Protein AF-A0A4C1SFI3-F1 (afdb_monomer)

pLDDT: mean 78.61, std 18.65, range [35.09, 97.75]

Nearest PDB structures (foldseek):
  6fiv-assembly1_A-2  TM=6.173E-01  e=9.034E-03  Feline i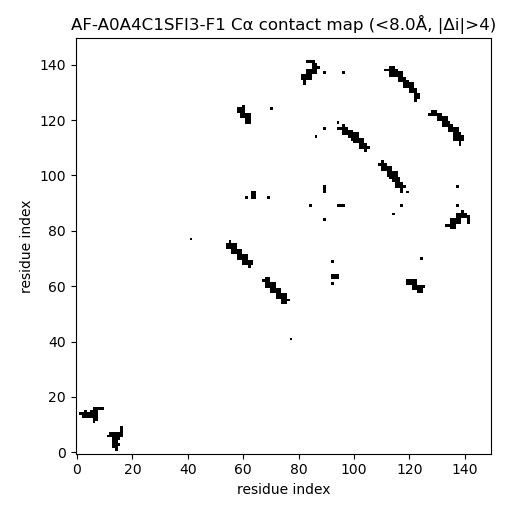mmunodeficiency virus (isolate Petaluma)
  2hah-assembly1_A-2  TM=6.351E-01  e=2.437E-02  Feline immunodeficiency virus (isolate Petaluma)
  2fiv-assembly1_A  TM=6.173E-01  e=3.210E-02  Feline immunodeficiency virus
  8dy7-assembly1_G  TM=2.496E-01  e=6.383E+00  Streptomyces venezuelae

Sequence (150 aa):
MYRSKSKCQHCSRSHHSFLRFDDAITQKNDQNAIPENKTASLSNTSTLLSGVTLLPIAIVDIETPHRNKCTCRAVVDSGSDASFVTDEFVNRVALTPVRHATAVTGIGHLTSTTKGTARFVLLPRNRTSPKLIIDSYVLSKIIRNIPETK

Secondary structure (DSSP, 8-state):
----SSPPTTT-SSS-GGG--------------------PPP-----S-TT--PPPEEEEEEE-TTS-EEEEEEE--TT-SSEEEEHHHHHHTT---B----EEE-TTS-EEE--EEEEEEEEETT---S-EEEEEEEES-SS-------

Organism: Eumeta variegata (NCBI:txid151549)

InterPro domains:
  IPR001995 Peptidase A2A, retrovirus, catalytic [PS50175] (72-146)

Foldseek 3Di:
DDFAPDAQPPPRGRDDVVPDPDPPPDDDDDPDDDDDPPDDDDDDCPPDDPPDDDFDKAWKWWQAPVRDTDTDIDTDDPPDPAAADEPVVCVVRVWDFDADWDWDADPPRDIFIFRGKTWTWIGHPPDPDDTDIGIYTYGNDDDDDDDDDD

Structure (mmCIF, N/CA/C/O backbone):
data_AF-A0A4C1SFI3-F1
#
_entry.id   AF-A0A4C1SFI3-F1
#
loop_
_atom_site.group_PDB
_atom_site.id
_atom_site.type_symbol
_atom_site.label_atom_id
_atom_site.label_alt_id
_atom_site.label_comp_id
_atom_site.label_asym_id
_atom_site.label_entity_id
_atom_site.label_seq_id
_atom_site.pdbx_PDB_ins_code
_atom_site.Cartn_x
_atom_site.Cartn_y
_atom_site.Cartn_z
_atom_site.occupancy
_atom_site.B_iso_or_equiv
_atom_site.auth_seq_id
_atom_site.auth_comp_id
_atom_site.auth_asym_id
_atom_site.auth_atom_id
_atom_site.pdbx_PDB_model_num
ATOM 1 N N . MET A 1 1 ? -32.299 -12.649 -22.372 1.00 49.28 1 MET A N 1
ATOM 2 C CA . MET A 1 1 ? -31.859 -11.588 -23.310 1.00 49.28 1 MET A CA 1
ATOM 3 C C . MET A 1 1 ? -32.850 -10.436 -23.247 1.00 49.28 1 MET A C 1
ATOM 5 O O . MET A 1 1 ? -33.979 -10.603 -23.689 1.00 49.28 1 MET A O 1
ATOM 9 N N . TYR A 1 2 ? -32.463 -9.304 -22.660 1.00 45.88 2 TYR A N 1
ATOM 10 C CA . TYR A 1 2 ? -33.303 -8.105 -22.627 1.00 45.88 2 TYR A CA 1
ATOM 11 C C . TYR A 1 2 ? -33.298 -7.453 -24.017 1.00 45.88 2 TYR A C 1
ATOM 13 O O . TYR A 1 2 ? -32.245 -7.039 -24.498 1.00 45.88 2 TYR A O 1
ATOM 21 N N . ARG A 1 3 ? -34.452 -7.419 -24.690 1.00 56.50 3 ARG A N 1
ATOM 22 C CA . ARG A 1 3 ? -34.614 -6.766 -25.996 1.00 56.50 3 ARG A CA 1
ATOM 23 C C . ARG A 1 3 ? -35.239 -5.395 -25.782 1.00 56.50 3 ARG A C 1
ATOM 25 O O . ARG A 1 3 ? -36.361 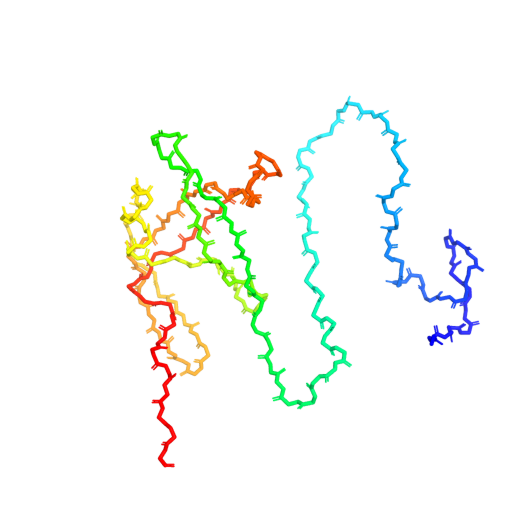-5.304 -25.293 1.00 56.50 3 ARG A O 1
ATOM 32 N N . SER A 1 4 ? -34.522 -4.341 -26.162 1.00 71.69 4 SER A N 1
ATOM 33 C CA . SER A 1 4 ? -35.117 -3.004 -26.228 1.00 71.69 4 SER A CA 1
ATOM 34 C C . SER A 1 4 ? -36.080 -2.914 -27.413 1.00 71.69 4 SER A C 1
ATOM 36 O O . SER A 1 4 ? -35.860 -3.550 -28.447 1.00 71.69 4 SER A O 1
ATOM 38 N N . LYS A 1 5 ? -37.140 -2.108 -27.269 1.00 71.94 5 LYS A N 1
ATOM 39 C CA . LYS A 1 5 ? -38.062 -1.773 -28.365 1.00 71.94 5 LYS A CA 1
ATOM 40 C C . LYS A 1 5 ? -37.400 -0.880 -29.425 1.00 71.94 5 LYS A C 1
ATOM 42 O O . LYS A 1 5 ? -37.879 -0.847 -30.554 1.00 71.94 5 LYS A O 1
ATOM 47 N N . SER A 1 6 ? -36.307 -0.186 -29.092 1.00 76.31 6 SER A N 1
ATOM 48 C CA . SER A 1 6 ? -35.523 0.617 -30.036 1.00 76.31 6 SER A CA 1
ATOM 49 C C . SER A 1 6 ? -34.267 -0.123 -30.511 1.00 76.31 6 SER A C 1
ATOM 51 O O . SER A 1 6 ? -33.681 -0.940 -29.797 1.00 76.31 6 SER A O 1
ATOM 53 N N . LYS A 1 7 ? -33.862 0.145 -31.759 1.00 82.19 7 LYS A N 1
ATOM 54 C CA . LYS A 1 7 ? -32.611 -0.369 -32.333 1.00 82.19 7 LYS A CA 1
ATOM 55 C C . LYS A 1 7 ? -31.446 0.533 -31.919 1.00 82.19 7 LYS A C 1
ATOM 57 O O . LYS A 1 7 ? -31.586 1.754 -31.906 1.00 82.19 7 LYS A O 1
ATOM 62 N N . CYS A 1 8 ? -30.294 -0.061 -31.616 1.00 80.38 8 CYS A N 1
ATOM 63 C CA . CYS A 1 8 ? -29.072 0.685 -31.334 1.00 80.38 8 CYS A CA 1
ATOM 64 C C . CYS A 1 8 ? -28.648 1.495 -32.566 1.00 80.38 8 CYS A C 1
ATOM 66 O O . CYS A 1 8 ? -28.512 0.937 -33.653 1.00 80.38 8 CYS A O 1
ATOM 68 N N . GLN A 1 9 ? -28.368 2.786 -32.388 1.00 80.25 9 GLN A N 1
ATOM 69 C CA . GLN A 1 9 ? -27.967 3.675 -33.486 1.00 80.25 9 GLN A CA 1
ATOM 70 C C . GLN A 1 9 ? -26.579 3.350 -34.068 1.00 80.25 9 GLN A C 1
ATOM 72 O O . GLN A 1 9 ? -26.285 3.748 -35.186 1.00 80.25 9 GLN A O 1
ATOM 77 N N . HIS A 1 10 ? -25.734 2.604 -33.345 1.00 77.62 10 HIS A N 1
ATOM 78 C CA . HIS A 1 10 ? -24.360 2.302 -33.773 1.00 77.62 10 HIS A CA 1
ATOM 79 C C . HIS A 1 10 ? -24.174 0.917 -34.411 1.00 77.62 10 HIS A C 1
ATOM 81 O O . HIS A 1 10 ? -23.155 0.675 -35.049 1.00 77.62 10 HIS A O 1
ATOM 87 N N . CYS A 1 11 ? -25.098 -0.027 -34.215 1.00 82.00 11 CYS A N 1
ATOM 88 C CA . CYS A 1 11 ? -24.978 -1.383 -34.781 1.00 82.00 11 CYS A CA 1
ATOM 89 C C . CYS A 1 11 ? -26.310 -1.971 -35.277 1.00 82.00 11 CYS A C 1
ATOM 91 O O . CYS A 1 11 ? -26.350 -3.113 -35.731 1.00 82.00 11 CYS A O 1
ATOM 93 N N . SER A 1 12 ? -27.412 -1.219 -35.167 1.00 74.44 12 SER A N 1
ATOM 94 C CA . SER A 1 12 ? -28.761 -1.599 -35.611 1.00 74.44 12 SER A CA 1
ATOM 95 C C . SER A 1 12 ? -29.342 -2.886 -34.999 1.00 74.44 12 SER A C 1
ATOM 97 O O . SER A 1 12 ? -30.374 -3.378 -35.460 1.00 74.44 12 SER A O 1
ATOM 99 N N . ARG A 1 13 ? -28.734 -3.425 -33.932 1.00 78.38 13 ARG A N 1
ATOM 100 C CA . ARG A 1 13 ? -29.251 -4.569 -33.158 1.00 78.38 13 ARG A CA 1
ATOM 101 C C . ARG A 1 13 ? -30.258 -4.118 -32.090 1.00 78.38 13 ARG A C 1
ATOM 103 O O . ARG A 1 13 ? -30.311 -2.946 -31.721 1.00 78.38 13 ARG A O 1
ATOM 110 N N . SER A 1 14 ? -31.074 -5.047 -31.589 1.00 76.94 14 SER A N 1
ATOM 111 C CA . SER A 1 14 ? -32.132 -4.797 -30.591 1.00 76.94 14 SER A CA 1
ATOM 112 C C . SER A 1 14 ? -31.579 -4.707 -29.159 1.00 76.94 14 SER A C 1
ATOM 114 O O . SER A 1 14 ? -31.878 -5.533 -28.297 1.00 76.94 14 SER A O 1
ATOM 116 N N . HIS A 1 15 ? -30.761 -3.684 -28.905 1.00 78.00 15 HIS A N 1
ATOM 117 C CA . HIS A 1 15 ? -30.296 -3.306 -27.570 1.00 78.00 15 HIS A CA 1
ATOM 118 C C . HIS A 1 15 ? -30.253 -1.781 -27.407 1.00 78.00 15 HIS A C 1
ATOM 120 O O . HIS A 1 15 ? -30.192 -1.040 -28.387 1.00 78.00 15 HIS A O 1
ATOM 126 N N . HIS A 1 16 ? -30.259 -1.311 -26.156 1.00 77.00 16 HIS A N 1
ATOM 127 C CA . HIS A 1 16 ? -30.025 0.104 -25.865 1.00 77.00 16 HIS A CA 1
ATOM 128 C C . HIS A 1 16 ? -28.592 0.499 -26.229 1.00 77.00 16 HIS A C 1
ATOM 130 O O . HIS A 1 16 ? -27.654 -0.259 -25.974 1.00 77.00 16 HIS A O 1
ATOM 136 N N . SER A 1 17 ? -28.418 1.705 -26.777 1.00 75.19 17 SER A N 1
ATOM 137 C CA . SER A 1 17 ? -27.104 2.238 -27.164 1.00 75.19 17 SER A CA 1
ATOM 138 C C . SER A 1 17 ? -26.106 2.310 -25.997 1.00 75.19 17 SER A C 1
ATOM 140 O O . SER A 1 17 ? -24.918 2.134 -26.229 1.00 75.19 17 SER A O 1
ATOM 142 N N . PHE A 1 18 ? -26.583 2.469 -24.754 1.00 69.38 18 PHE A N 1
ATOM 143 C CA . PHE A 1 18 ? -25.758 2.463 -23.532 1.00 69.38 18 PHE A CA 1
ATOM 144 C C . PHE A 1 18 ? -25.188 1.088 -23.138 1.00 69.38 18 PHE A C 1
ATOM 146 O O . PHE A 1 18 ? -24.294 1.022 -22.307 1.00 69.38 18 PHE A O 1
ATOM 153 N N . LEU A 1 19 ? -25.691 -0.013 -23.708 1.00 68.12 19 LEU A N 1
ATOM 154 C CA . LEU A 1 19 ? -25.263 -1.384 -23.380 1.00 68.12 19 LEU A CA 1
ATOM 155 C C . LEU A 1 19 ? -24.249 -1.945 -24.386 1.00 68.12 19 LEU A C 1
ATOM 157 O O . LEU A 1 19 ? -24.121 -3.160 -24.540 1.00 68.12 19 LEU A O 1
ATOM 161 N N . ARG A 1 20 ? -23.560 -1.069 -25.121 1.00 63.59 20 ARG A N 1
ATOM 162 C CA . ARG A 1 20 ? -22.461 -1.470 -25.991 1.00 63.59 20 ARG A CA 1
ATOM 163 C C . ARG A 1 20 ? -21.226 -1.695 -25.120 1.00 63.59 20 ARG A C 1
ATOM 165 O O . ARG A 1 20 ? -20.558 -0.748 -24.731 1.00 63.59 20 ARG A O 1
ATOM 172 N N . PHE A 1 21 ? -20.942 -2.952 -24.811 1.00 66.31 21 PHE A N 1
ATOM 173 C CA . PHE A 1 21 ? -19.598 -3.347 -24.415 1.00 66.31 21 PHE A CA 1
ATOM 174 C C . PHE A 1 21 ? -18.796 -3.375 -25.712 1.00 66.31 21 PHE A C 1
ATOM 176 O O . PHE A 1 21 ? -19.137 -4.135 -26.618 1.00 66.31 21 PHE A O 1
ATOM 183 N N . ASP A 1 22 ? -17.840 -2.463 -25.873 1.00 51.91 22 ASP A N 1
ATOM 184 C CA . ASP A 1 22 ? -16.995 -2.478 -27.058 1.00 51.91 22 ASP A CA 1
ATOM 185 C C . ASP A 1 22 ? -16.204 -3.789 -27.070 1.00 51.91 22 ASP A C 1
ATOM 187 O O . ASP A 1 22 ? -15.311 -4.008 -26.251 1.00 51.91 22 ASP A O 1
ATOM 191 N N . ASP A 1 23 ? -16.559 -4.668 -28.009 1.00 48.78 23 ASP A N 1
ATOM 192 C CA . ASP A 1 23 ? -15.764 -5.826 -28.401 1.00 48.78 23 ASP A CA 1
ATOM 193 C C . ASP A 1 23 ? -14.463 -5.307 -29.033 1.00 48.78 23 ASP A C 1
ATOM 195 O O . ASP A 1 23 ? -14.301 -5.244 -30.253 1.00 48.78 23 ASP A O 1
ATOM 199 N N . ALA A 1 24 ? -13.530 -4.867 -28.192 1.00 48.25 24 ALA A N 1
ATOM 200 C CA . ALA A 1 24 ? -12.208 -4.419 -28.593 1.00 48.25 24 ALA A CA 1
ATOM 201 C C . ALA A 1 24 ? -11.333 -5.628 -28.955 1.00 48.25 24 ALA A C 1
ATOM 203 O O . ALA A 1 24 ? -10.366 -5.950 -28.270 1.00 48.25 24 ALA A O 1
ATOM 204 N N . ILE A 1 25 ? -11.665 -6.300 -30.058 1.00 46.22 25 ILE A N 1
ATOM 205 C CA . ILE A 1 25 ? -10.714 -7.102 -30.828 1.00 46.22 25 ILE A CA 1
ATOM 206 C C . ILE A 1 25 ? -10.921 -6.779 -32.305 1.00 46.22 25 ILE A C 1
ATOM 208 O O . ILE A 1 25 ? -11.543 -7.511 -33.067 1.00 46.22 25 ILE A O 1
ATOM 212 N N . THR A 1 26 ? -10.360 -5.660 -32.741 1.00 36.34 26 THR A N 1
ATOM 213 C CA . THR A 1 26 ? -9.830 -5.551 -34.100 1.00 36.34 26 THR A CA 1
ATOM 214 C C . THR A 1 26 ? -8.577 -4.701 -34.006 1.00 36.34 26 THR A C 1
ATOM 216 O O . THR A 1 26 ? -8.638 -3.497 -33.779 1.00 36.34 26 THR A O 1
ATOM 219 N N . GLN A 1 27 ? -7.429 -5.368 -34.109 1.00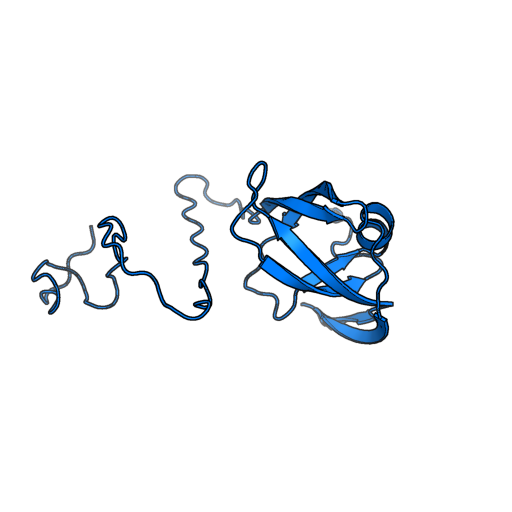 49.12 27 GLN A N 1
ATOM 220 C CA . GLN A 1 27 ? -6.131 -4.722 -34.195 1.00 49.12 27 GLN A CA 1
ATOM 221 C C . GLN A 1 27 ? -6.118 -3.806 -35.420 1.00 49.12 27 GLN A C 1
ATOM 223 O O . GLN A 1 27 ? -6.225 -4.272 -36.554 1.00 49.12 27 GLN A O 1
ATOM 228 N N . LYS A 1 28 ? -5.949 -2.507 -35.192 1.00 35.66 28 LYS A N 1
ATOM 229 C CA . LYS A 1 28 ? -5.304 -1.625 -36.156 1.00 35.66 28 LYS A CA 1
ATOM 230 C C . LYS A 1 28 ? -4.113 -0.992 -35.453 1.00 35.66 28 LYS A C 1
ATOM 232 O O . LYS A 1 28 ? -4.265 -0.326 -34.435 1.00 35.66 28 LYS A O 1
ATOM 237 N N . ASN A 1 29 ? -2.935 -1.324 -35.973 1.00 45.31 29 ASN A N 1
ATOM 238 C CA . ASN A 1 29 ? -1.678 -0.653 -35.687 1.00 45.31 29 ASN A CA 1
ATOM 239 C C . ASN A 1 29 ? -1.848 0.828 -36.017 1.00 45.31 29 ASN A C 1
ATOM 241 O O . ASN A 1 29 ? -2.035 1.139 -37.186 1.00 45.31 29 ASN A O 1
ATOM 245 N N . ASP A 1 30 ? -1.723 1.700 -35.023 1.00 35.09 30 ASP A N 1
ATOM 246 C CA . ASP A 1 30 ? -1.120 3.011 -35.232 1.00 35.09 30 ASP A CA 1
ATOM 247 C C . ASP A 1 30 ? -0.388 3.442 -33.959 1.00 35.09 30 ASP A C 1
ATOM 249 O O . ASP A 1 30 ? -0.929 3.483 -32.853 1.00 35.09 30 ASP A O 1
ATOM 253 N N . GLN A 1 31 ? 0.909 3.676 -34.136 1.00 48.94 31 GLN A N 1
ATOM 254 C CA . GLN A 1 31 ? 1.848 4.108 -33.115 1.00 48.94 31 GLN A CA 1
ATOM 255 C C . GLN A 1 31 ? 1.742 5.62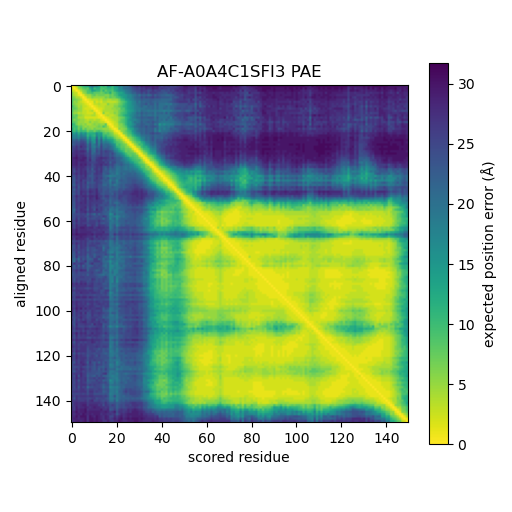7 -32.980 1.00 48.94 31 GLN A C 1
ATOM 257 O O . GLN A 1 31 ? 2.258 6.345 -33.827 1.00 48.94 31 GLN A O 1
ATOM 262 N N . ASN A 1 32 ? 1.045 6.100 -31.947 1.00 46.97 32 ASN A N 1
ATOM 263 C CA . ASN A 1 32 ? 1.283 7.352 -31.210 1.00 46.97 32 ASN A CA 1
ATOM 264 C C . ASN A 1 32 ? -0.003 7.747 -30.483 1.00 46.97 32 ASN A C 1
ATOM 266 O O . ASN A 1 32 ? -0.841 8.464 -31.022 1.00 46.97 32 ASN A O 1
ATOM 270 N N . ALA A 1 33 ? -0.147 7.316 -29.233 1.00 37.34 33 ALA A N 1
ATOM 271 C CA . ALA A 1 33 ? -1.119 7.916 -28.335 1.00 37.34 33 ALA A CA 1
ATOM 272 C C . ALA A 1 33 ? -0.586 7.909 -26.899 1.00 37.34 33 ALA A C 1
ATOM 274 O O . ALA A 1 33 ? -0.105 6.900 -26.385 1.00 37.34 33 ALA A O 1
ATOM 275 N N . ILE A 1 34 ? -0.660 9.099 -26.311 1.00 43.69 34 ILE A N 1
ATOM 276 C CA . ILE A 1 34 ? -0.501 9.489 -24.905 1.00 43.69 34 ILE A CA 1
ATOM 277 C C . ILE A 1 34 ? -1.112 8.415 -23.982 1.00 43.69 34 ILE A C 1
ATOM 279 O O . ILE A 1 34 ? -2.121 7.827 -24.372 1.00 43.69 34 ILE A O 1
ATOM 283 N N . PRO A 1 35 ? -0.550 8.125 -22.788 1.00 49.25 35 PRO A N 1
ATOM 284 C CA . PRO A 1 35 ? -1.054 7.055 -21.932 1.00 49.25 35 PRO A CA 1
ATOM 285 C C . PRO A 1 35 ? -2.517 7.308 -21.563 1.00 49.25 35 PRO A C 1
ATOM 287 O O . PRO A 1 35 ? -2.842 8.141 -20.722 1.00 49.25 35 PRO A O 1
ATOM 290 N N . GLU A 1 36 ? -3.397 6.579 -22.234 1.00 47.12 36 GLU A N 1
ATOM 291 C CA . GLU A 1 36 ? -4.821 6.536 -21.967 1.00 47.12 36 GLU A CA 1
ATOM 292 C C . GLU A 1 36 ? -5.026 5.964 -20.560 1.00 47.12 36 GLU A C 1
ATOM 294 O O . GLU A 1 36 ? -4.490 4.899 -20.223 1.00 47.12 36 GLU A O 1
ATOM 299 N N . ASN A 1 37 ? -5.782 6.677 -19.722 1.00 51.25 37 ASN A N 1
ATOM 300 C CA . ASN A 1 37 ? -6.228 6.182 -18.424 1.00 51.25 37 ASN A CA 1
ATOM 301 C C . ASN A 1 37 ? -7.118 4.955 -18.658 1.00 51.25 37 ASN A C 1
ATOM 303 O O . ASN A 1 37 ? -8.330 5.068 -18.845 1.00 51.25 37 ASN A O 1
ATOM 307 N N . LYS A 1 38 ? -6.503 3.768 -18.684 1.00 58.00 38 LYS A N 1
ATOM 308 C CA . LYS A 1 38 ? -7.207 2.493 -18.823 1.00 58.00 38 LYS A CA 1
ATOM 309 C C . LYS A 1 38 ? -8.166 2.349 -17.651 1.00 58.00 38 LYS A C 1
ATOM 311 O O . LYS A 1 38 ? -7.756 2.058 -16.530 1.00 58.00 38 LYS A O 1
ATOM 316 N N . THR A 1 39 ? -9.445 2.568 -17.926 1.00 54.06 39 THR A N 1
ATOM 317 C CA . THR A 1 39 ? -10.504 2.460 -16.930 1.00 54.06 39 THR A CA 1
ATOM 318 C C . THR A 1 39 ? -10.876 0.985 -16.812 1.00 54.06 39 THR A C 1
ATOM 320 O O . THR A 1 39 ? -11.375 0.386 -17.763 1.00 54.06 39 THR A O 1
ATOM 323 N N . ALA A 1 40 ? -10.567 0.363 -15.675 1.00 59.88 40 ALA A N 1
ATOM 324 C CA . ALA A 1 40 ? -10.947 -1.019 -15.406 1.00 59.88 40 ALA A CA 1
ATOM 325 C C . ALA A 1 40 ? -12.407 -1.064 -14.928 1.00 59.88 40 ALA A C 1
ATOM 327 O O . ALA A 1 40 ? -12.758 -0.413 -13.947 1.00 59.88 40 ALA A O 1
ATOM 328 N N . SER A 1 41 ? -13.259 -1.828 -15.614 1.00 55.44 41 SER A N 1
ATOM 329 C CA . SER A 1 41 ? -14.633 -2.084 -15.171 1.00 55.44 41 SER A CA 1
ATOM 330 C C . SER A 1 41 ? -14.658 -3.305 -14.252 1.00 55.44 41 SER A C 1
ATOM 332 O O . SER A 1 41 ? -14.138 -4.365 -14.607 1.00 55.44 41 SER A O 1
ATOM 334 N N . LEU A 1 42 ? -15.251 -3.162 -13.067 1.00 54.78 42 LEU A N 1
ATOM 335 C CA . LEU A 1 42 ? -15.488 -4.268 -12.141 1.00 54.78 42 LEU A CA 1
ATOM 336 C C . LEU A 1 42 ? -16.889 -4.822 -12.399 1.00 54.78 42 LEU A C 1
ATOM 338 O O . LEU A 1 42 ? -17.880 -4.115 -12.237 1.00 54.78 42 LEU A O 1
ATOM 342 N N . SER A 1 43 ? -16.978 -6.089 -12.805 1.00 58.88 43 SER A N 1
ATOM 343 C CA . SER A 1 43 ? -18.253 -6.779 -13.006 1.00 58.88 43 SER A CA 1
ATOM 344 C C . SER A 1 43 ? -18.289 -8.057 -12.176 1.00 58.88 43 SER A C 1
ATOM 346 O O . SER A 1 43 ? -17.673 -9.064 -12.524 1.00 58.88 43 SER A O 1
ATOM 348 N N . ASN A 1 44 ? -19.022 -8.019 -11.063 1.00 55.59 44 ASN A N 1
ATOM 349 C CA . ASN A 1 44 ? -19.267 -9.190 -10.226 1.00 55.59 44 ASN A CA 1
ATOM 350 C C . ASN A 1 44 ? -20.512 -9.923 -10.742 1.00 55.59 44 ASN A C 1
ATOM 352 O O . ASN A 1 44 ? -21.623 -9.695 -10.268 1.00 55.59 44 ASN A O 1
ATOM 356 N N . THR A 1 45 ? -20.349 -10.818 -11.716 1.00 54.16 45 THR A N 1
ATOM 357 C CA . THR A 1 45 ? -21.436 -11.698 -12.181 1.00 54.16 45 THR A CA 1
ATOM 358 C C . THR A 1 45 ? -21.508 -12.963 -11.323 1.00 54.16 45 THR A C 1
ATOM 360 O O . THR A 1 45 ? -21.223 -14.070 -11.773 1.00 54.16 45 THR A O 1
ATOM 363 N N . SER A 1 46 ? -21.889 -12.821 -10.048 1.00 54.59 46 SER A N 1
ATOM 364 C CA . SER A 1 46 ? -22.210 -13.998 -9.227 1.00 54.59 46 SER A CA 1
ATOM 365 C C . SER A 1 46 ? -23.525 -14.603 -9.729 1.00 54.59 46 SER A C 1
ATOM 367 O O . SER A 1 46 ? -24.606 -14.078 -9.492 1.00 54.59 46 SER A O 1
ATOM 369 N N . THR A 1 47 ? -23.437 -15.666 -10.525 1.00 54.53 47 THR A N 1
ATOM 370 C CA . THR A 1 47 ? -24.613 -16.281 -11.161 1.00 54.53 47 THR A CA 1
ATOM 371 C C . THR A 1 47 ? -25.194 -17.456 -10.380 1.00 54.53 47 THR A C 1
ATOM 373 O O . THR A 1 47 ? -26.223 -17.968 -10.805 1.00 54.53 47 THR A O 1
ATOM 376 N N . LEU A 1 48 ? -24.593 -17.915 -9.270 1.00 54.06 48 LEU A N 1
ATOM 377 C CA . LEU A 1 48 ? -24.919 -19.263 -8.770 1.00 54.06 48 LEU A CA 1
ATOM 378 C C . LEU A 1 48 ? -24.988 -19.499 -7.248 1.00 54.06 48 LEU A C 1
ATOM 380 O O . LEU A 1 48 ? -25.324 -20.615 -6.870 1.00 54.06 48 LEU A O 1
ATOM 384 N N . LEU A 1 49 ? -24.765 -18.521 -6.361 1.00 53.50 49 LEU A N 1
ATOM 385 C CA . LEU A 1 49 ? -24.954 -18.740 -4.912 1.00 53.50 49 LEU A CA 1
ATOM 386 C C . LEU A 1 49 ? -25.794 -17.626 -4.275 1.00 53.50 49 LEU A C 1
ATOM 388 O O . LEU A 1 49 ? -25.299 -16.540 -3.981 1.00 53.50 49 LEU A O 1
ATOM 392 N N . SER A 1 50 ? -27.074 -17.906 -4.033 1.00 61.41 50 SER A N 1
ATOM 393 C CA . SER A 1 50 ? -27.933 -17.057 -3.207 1.00 61.41 50 SER A CA 1
ATOM 394 C C . SER A 1 50 ? -27.345 -16.941 -1.794 1.00 61.41 50 SER A C 1
ATOM 396 O O . SER A 1 50 ? -27.188 -17.947 -1.109 1.00 61.41 50 SER A O 1
ATOM 398 N N . GLY A 1 51 ? -27.018 -15.719 -1.362 1.00 63.91 51 GLY A N 1
ATOM 399 C CA . GLY A 1 51 ? -26.622 -15.419 0.022 1.00 63.91 51 GLY A CA 1
ATOM 400 C C . GLY A 1 51 ? -25.121 -15.302 0.313 1.00 63.91 51 GLY A C 1
ATOM 401 O O . GLY A 1 51 ? -24.771 -15.064 1.465 1.00 63.91 51 GLY A O 1
ATOM 402 N N . VAL A 1 52 ? -24.227 -15.421 -0.679 1.00 65.25 52 VAL A N 1
ATOM 403 C CA . VAL A 1 52 ? -22.776 -15.236 -0.465 1.00 65.25 52 VAL A CA 1
ATOM 404 C C . VAL A 1 52 ? -22.270 -13.975 -1.162 1.00 65.25 52 VAL A C 1
ATOM 406 O O . VAL A 1 52 ? -22.280 -13.882 -2.388 1.00 65.25 52 VAL A O 1
ATOM 409 N N . THR A 1 53 ? -21.764 -13.021 -0.379 1.00 66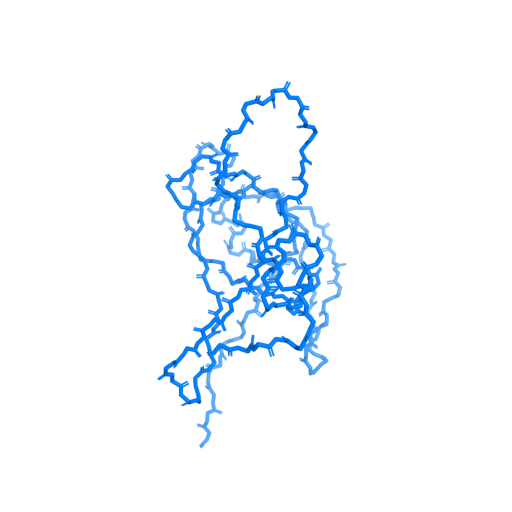.56 53 THR A N 1
ATOM 410 C CA . THR A 1 53 ? -21.054 -11.844 -0.898 1.00 66.56 53 THR A CA 1
ATOM 411 C C . THR A 1 53 ? -19.586 -12.194 -1.124 1.00 66.56 53 THR A C 1
ATOM 413 O O . THR A 1 53 ? -18.857 -12.481 -0.176 1.00 66.56 53 THR A O 1
ATOM 416 N N . LEU A 1 54 ? -19.137 -12.162 -2.380 1.00 72.88 54 LEU A N 1
ATOM 417 C CA . LEU A 1 54 ? -17.726 -12.329 -2.726 1.00 72.88 54 LEU A CA 1
ATOM 418 C C . LEU A 1 54 ? -17.014 -10.977 -2.696 1.00 72.88 54 LEU A C 1
ATOM 420 O O . LEU A 1 54 ? -17.435 -10.036 -3.368 1.00 72.88 54 LEU A O 1
ATOM 424 N N . LEU A 1 55 ? -15.907 -10.903 -1.959 1.00 81.38 55 LEU A N 1
ATOM 425 C CA . LEU A 1 55 ? -14.998 -9.765 -2.020 1.00 81.38 55 LEU A CA 1
ATOM 426 C C . LEU A 1 55 ? -14.009 -9.978 -3.180 1.00 81.38 55 LEU A C 1
ATOM 428 O O . LEU A 1 55 ? -13.299 -10.990 -3.171 1.00 81.38 55 LEU A O 1
ATOM 432 N N . PRO A 1 56 ? -13.933 -9.074 -4.174 1.00 86.69 56 PRO A N 1
ATOM 433 C CA . PRO A 1 56 ? -12.984 -9.205 -5.273 1.00 86.69 56 PRO A CA 1
ATOM 434 C C . PRO A 1 56 ? -11.541 -9.155 -4.763 1.00 86.69 56 PRO A C 1
ATOM 436 O O . PRO A 1 56 ? -11.113 -8.175 -4.153 1.00 86.69 56 PRO A O 1
ATOM 439 N N . ILE A 1 57 ? -10.779 -10.218 -5.023 1.00 90.38 57 ILE A N 1
ATOM 440 C CA . ILE A 1 57 ? -9.367 -10.320 -4.644 1.00 90.38 57 ILE A CA 1
ATOM 441 C C . ILE A 1 57 ? -8.543 -10.624 -5.891 1.00 90.38 57 ILE A C 1
ATOM 443 O O . ILE A 1 57 ? -8.766 -11.629 -6.565 1.00 90.38 57 ILE A O 1
ATOM 447 N N . ALA A 1 58 ? -7.550 -9.784 -6.160 1.00 92.19 58 ALA A N 1
ATOM 448 C CA . ALA A 1 58 ? -6.561 -9.986 -7.206 1.00 92.19 58 ALA A CA 1
ATOM 449 C C . ALA A 1 58 ? -5.239 -10.491 -6.613 1.00 92.19 58 ALA A C 1
ATOM 451 O O . ALA A 1 58 ? -4.841 -10.097 -5.514 1.00 92.19 58 ALA A O 1
ATOM 452 N N . ILE A 1 59 ? -4.534 -11.341 -7.362 1.00 95.38 59 ILE A N 1
ATOM 453 C CA . ILE A 1 59 ? -3.123 -11.643 -7.102 1.00 95.38 59 ILE A CA 1
ATOM 454 C C . ILE A 1 59 ? -2.295 -10.779 -8.048 1.00 95.38 59 ILE A C 1
ATOM 456 O O . ILE A 1 59 ? -2.471 -10.843 -9.266 1.00 95.38 59 ILE A O 1
ATOM 460 N N . VAL A 1 60 ? -1.409 -9.970 -7.482 1.00 95.75 60 VAL A N 1
ATOM 461 C CA . VAL A 1 60 ? -0.631 -8.954 -8.197 1.00 95.75 60 VAL A CA 1
ATOM 462 C C . VAL A 1 60 ? 0.836 -9.049 -7.813 1.00 95.75 60 VAL A C 1
ATOM 464 O O . VAL A 1 60 ? 1.163 -9.510 -6.721 1.00 95.75 60 VAL A O 1
ATOM 467 N N . ASP A 1 61 ? 1.714 -8.592 -8.695 1.00 96.69 61 ASP A N 1
ATOM 468 C CA . ASP A 1 61 ? 3.136 -8.458 -8.403 1.00 96.69 61 ASP A CA 1
ATOM 469 C C . ASP A 1 61 ? 3.468 -6.984 -8.157 1.00 96.69 61 ASP A C 1
ATOM 471 O O . ASP A 1 61 ? 3.040 -6.110 -8.907 1.00 96.69 61 ASP A O 1
ATOM 475 N N . ILE A 1 62 ? 4.239 -6.703 -7.112 1.00 96.62 62 ILE A N 1
ATOM 476 C CA . ILE A 1 62 ? 4.720 -5.359 -6.783 1.00 96.62 62 ILE A CA 1
ATOM 477 C C . ILE A 1 62 ? 6.193 -5.260 -7.167 1.00 96.62 62 ILE A C 1
ATOM 479 O O . ILE A 1 62 ? 6.984 -6.125 -6.777 1.00 96.62 62 ILE A O 1
ATOM 483 N N . GLU A 1 63 ? 6.571 -4.227 -7.923 1.00 94.62 63 GLU A N 1
ATOM 484 C CA . GLU A 1 63 ? 7.987 -3.945 -8.186 1.00 94.62 63 GLU A CA 1
ATOM 485 C C . GLU A 1 63 ? 8.651 -3.431 -6.907 1.00 94.62 63 GLU A C 1
ATOM 487 O O . GLU A 1 63 ? 8.194 -2.456 -6.306 1.00 94.62 63 GLU A O 1
ATOM 492 N N . THR A 1 64 ? 9.735 -4.082 -6.491 1.00 89.69 64 THR A N 1
ATOM 493 C CA . THR A 1 64 ? 10.521 -3.657 -5.330 1.00 89.69 64 THR A CA 1
ATOM 494 C C . THR A 1 64 ? 11.722 -2.810 -5.766 1.00 89.69 64 THR A C 1
ATOM 496 O O . THR A 1 64 ? 12.195 -2.946 -6.902 1.00 89.69 64 THR A O 1
ATOM 499 N N . PRO A 1 65 ? 12.282 -1.958 -4.883 1.00 86.12 65 PRO A N 1
ATOM 500 C CA . PRO A 1 65 ? 13.452 -1.134 -5.210 1.00 86.12 65 PRO A CA 1
ATOM 501 C C . PRO A 1 65 ? 14.669 -1.932 -5.698 1.00 86.12 65 PRO A C 1
ATOM 503 O O . PRO A 1 65 ? 15.447 -1.449 -6.516 1.00 86.12 65 PRO A O 1
ATOM 506 N N . HIS A 1 66 ? 14.802 -3.187 -5.262 1.00 82.25 66 HIS A N 1
ATOM 507 C CA . HIS A 1 66 ? 15.876 -4.095 -5.674 1.00 82.25 66 HIS A CA 1
ATOM 508 C C . HIS A 1 66 ? 15.603 -4.808 -7.014 1.00 82.25 66 HIS A C 1
ATOM 510 O O . HIS A 1 66 ? 16.230 -5.823 -7.300 1.00 82.25 66 HIS A O 1
ATOM 516 N N . ARG A 1 67 ? 14.664 -4.301 -7.832 1.00 69.12 67 ARG A N 1
ATOM 517 C CA . ARG A 1 67 ? 14.226 -4.867 -9.129 1.00 69.12 67 ARG A CA 1
ATOM 518 C C . ARG A 1 67 ? 13.682 -6.301 -9.063 1.00 69.12 67 ARG A C 1
ATOM 520 O O . ARG A 1 67 ? 13.520 -6.943 -10.100 1.00 69.12 67 ARG A O 1
ATOM 527 N N . ASN A 1 68 ? 13.330 -6.771 -7.870 1.00 84.69 68 ASN A N 1
ATOM 528 C CA . ASN A 1 68 ? 12.607 -8.023 -7.682 1.00 84.69 68 ASN A CA 1
ATOM 529 C C . ASN A 1 68 ? 11.092 -7.770 -7.715 1.00 84.69 68 ASN A C 1
ATOM 531 O O . ASN A 1 68 ? 10.627 -6.629 -7.670 1.00 84.69 68 ASN A O 1
ATOM 535 N N . LYS A 1 69 ? 10.309 -8.850 -7.797 1.00 90.62 69 LYS A N 1
ATOM 536 C CA . LYS A 1 69 ? 8.846 -8.802 -7.688 1.00 90.62 69 LYS A CA 1
ATOM 537 C C . LYS A 1 69 ? 8.399 -9.454 -6.388 1.00 90.62 69 LYS A C 1
ATOM 539 O O . LYS A 1 69 ? 8.891 -10.523 -6.037 1.00 90.62 69 LYS A O 1
ATOM 544 N N . CYS A 1 70 ? 7.451 -8.828 -5.699 1.00 94.06 70 CYS A N 1
ATOM 545 C CA . CYS A 1 70 ? 6.777 -9.413 -4.544 1.00 94.06 70 CYS A CA 1
ATOM 546 C C . CYS A 1 70 ? 5.313 -9.692 -4.890 1.00 94.06 70 CYS A C 1
ATOM 548 O O . CYS A 1 70 ? 4.553 -8.760 -5.155 1.00 94.06 70 CYS A O 1
ATOM 550 N N . THR A 1 71 ? 4.908 -10.961 -4.878 1.00 95.62 71 THR A N 1
ATOM 551 C CA . THR A 1 71 ? 3.510 -11.334 -5.114 1.00 95.62 71 THR A CA 1
ATOM 552 C C . THR A 1 71 ? 2.665 -11.044 -3.875 1.00 95.62 71 THR A C 1
ATOM 554 O O . THR A 1 71 ? 2.979 -11.487 -2.770 1.00 95.62 71 THR A O 1
ATOM 557 N N . CYS A 1 72 ? 1.569 -10.315 -4.061 1.00 94.31 72 CYS A N 1
ATOM 558 C CA . CYS A 1 72 ? 0.646 -9.899 -3.013 1.00 94.31 72 CYS A CA 1
ATOM 559 C C . CYS A 1 72 ? -0.807 -10.198 -3.402 1.00 94.31 72 CYS A C 1
ATOM 561 O O . CYS A 1 72 ? -1.149 -10.337 -4.577 1.00 94.31 72 CYS A O 1
ATOM 563 N N . ARG A 1 73 ? -1.679 -10.269 -2.392 1.00 93.25 73 ARG A N 1
ATOM 564 C CA . ARG A 1 73 ? -3.134 -10.250 -2.572 1.00 93.25 73 ARG A CA 1
ATOM 565 C C . ARG A 1 73 ? -3.622 -8.824 -2.359 1.00 93.25 73 ARG A C 1
ATOM 567 O O . ARG A 1 73 ? -3.274 -8.215 -1.351 1.00 93.25 73 ARG A O 1
ATOM 574 N N . ALA A 1 74 ? -4.423 -8.322 -3.285 1.00 92.94 74 ALA A N 1
ATOM 575 C CA . ALA A 1 74 ? -5.055 -7.015 -3.197 1.00 92.94 74 ALA A CA 1
ATOM 576 C C . ALA A 1 74 ? -6.573 -7.185 -3.233 1.00 92.94 74 ALA A C 1
ATOM 578 O O . ALA A 1 74 ? -7.094 -7.927 -4.067 1.00 92.94 74 ALA A O 1
ATOM 579 N N . VAL A 1 75 ? -7.269 -6.509 -2.325 1.00 92.56 75 VAL A N 1
ATOM 580 C CA . VAL A 1 75 ? -8.724 -6.361 -2.399 1.00 92.56 75 VAL A CA 1
ATOM 581 C C . VAL A 1 75 ? -9.014 -5.237 -3.381 1.00 92.56 75 VAL A C 1
ATOM 583 O O . VAL A 1 75 ? -8.420 -4.166 -3.274 1.00 92.56 75 VAL A O 1
ATOM 586 N N . VAL A 1 76 ? -9.904 -5.487 -4.335 1.00 91.19 76 VAL A N 1
ATOM 587 C CA . VAL A 1 76 ? -10.342 -4.464 -5.283 1.00 91.19 76 VAL A CA 1
ATOM 588 C C . VAL A 1 76 ? -11.701 -3.961 -4.829 1.00 91.19 76 VAL A C 1
ATOM 590 O O . VAL A 1 76 ? -12.701 -4.667 -4.949 1.00 91.19 76 VAL A O 1
ATOM 593 N N . ASP A 1 77 ? -11.708 -2.759 -4.267 1.00 87.88 77 ASP A N 1
ATOM 594 C CA . ASP A 1 77 ? -12.880 -2.157 -3.644 1.00 87.88 77 ASP A CA 1
ATOM 595 C C . ASP A 1 77 ? -13.251 -0.850 -4.349 1.00 87.88 77 ASP A C 1
ATOM 597 O O . ASP A 1 77 ? -12.515 0.131 -4.284 1.00 87.88 77 ASP A O 1
ATOM 601 N N . SER A 1 78 ? -14.400 -0.843 -5.025 1.00 85.62 78 SER A N 1
ATOM 602 C CA . SER A 1 78 ? -14.954 0.358 -5.659 1.00 85.62 78 SER A CA 1
ATOM 603 C C . SER A 1 78 ? -15.659 1.296 -4.682 1.00 85.62 78 SER A C 1
ATOM 605 O O . SER A 1 78 ? -16.042 2.389 -5.081 1.00 85.62 78 SER A O 1
ATOM 607 N N . GLY A 1 79 ? -15.902 0.864 -3.442 1.00 85.00 79 GLY A N 1
ATOM 608 C CA . GLY A 1 79 ? -16.502 1.688 -2.394 1.00 85.00 79 GLY A CA 1
ATOM 609 C C . GLY A 1 79 ? -15.491 2.555 -1.642 1.00 85.00 79 GLY A C 1
ATOM 610 O O . GLY A 1 79 ? -15.893 3.332 -0.781 1.00 85.00 79 GLY A O 1
ATOM 611 N N . SER A 1 80 ? -14.200 2.417 -1.948 1.00 88.50 80 SER A N 1
ATOM 612 C CA . SER A 1 80 ? -13.122 3.189 -1.339 1.00 88.50 80 SER A CA 1
ATOM 613 C C . SER A 1 80 ? -12.647 4.306 -2.273 1.00 88.50 80 SER A C 1
ATOM 615 O O . SER A 1 80 ? -12.278 4.045 -3.415 1.00 88.50 80 SER A O 1
ATOM 617 N N . ASP A 1 81 ? -12.562 5.536 -1.758 1.00 89.75 81 ASP A N 1
ATOM 618 C CA . ASP A 1 81 ? -12.052 6.702 -2.506 1.00 89.75 81 ASP A CA 1
ATOM 619 C C . ASP A 1 81 ? -10.514 6.738 -2.616 1.00 89.75 81 ASP A C 1
ATOM 621 O O . ASP A 1 81 ? -9.947 7.557 -3.339 1.00 89.75 81 ASP A O 1
ATOM 625 N N . ALA A 1 82 ? -9.812 5.866 -1.888 1.00 93.00 82 ALA A N 1
ATOM 626 C CA . ALA A 1 82 ? -8.355 5.807 -1.860 1.00 93.00 82 ALA A CA 1
ATOM 627 C C . ALA A 1 82 ? -7.841 4.369 -1.716 1.00 93.00 82 ALA A C 1
ATOM 629 O O . ALA A 1 82 ? -8.555 3.464 -1.287 1.00 93.00 82 ALA A O 1
ATOM 630 N N . SER A 1 83 ? -6.565 4.165 -2.054 1.00 95.19 83 SER A N 1
ATOM 631 C CA . SER A 1 83 ? -5.870 2.894 -1.831 1.00 95.19 83 SER A CA 1
ATOM 632 C C . SER A 1 83 ? -5.185 2.870 -0.469 1.00 95.19 83 SER A C 1
ATOM 634 O O . SER A 1 83 ? -4.625 3.871 -0.020 1.00 95.19 83 SER A O 1
ATOM 636 N N . PHE A 1 84 ? -5.162 1.699 0.165 1.00 95.69 84 PHE A N 1
ATOM 637 C CA . PHE A 1 84 ? -4.578 1.510 1.491 1.00 95.69 84 PHE A CA 1
ATOM 638 C C . PHE A 1 84 ? -3.627 0.316 1.510 1.00 95.69 84 PHE A C 1
ATOM 640 O O . PHE A 1 84 ? -3.896 -0.721 0.903 1.00 95.69 84 PHE A O 1
ATOM 647 N N .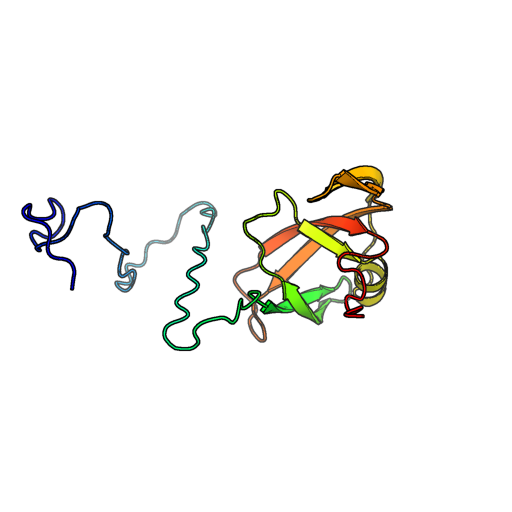 VAL A 1 85 ? -2.529 0.449 2.249 1.00 96.69 85 VAL A N 1
ATOM 648 C CA . VAL A 1 85 ? -1.566 -0.627 2.515 1.00 96.69 85 VAL A CA 1
ATOM 649 C C . VAL A 1 85 ? -1.220 -0.678 3.998 1.00 96.69 85 VAL A C 1
ATOM 651 O O . VAL A 1 85 ? -1.394 0.302 4.723 1.00 96.69 85 VAL A O 1
ATOM 654 N N . THR A 1 86 ? -0.736 -1.825 4.467 1.00 96.06 86 THR A N 1
ATOM 655 C CA . THR A 1 86 ? -0.238 -1.943 5.840 1.00 96.06 86 THR A CA 1
ATOM 656 C C . THR A 1 86 ? 1.216 -1.487 5.947 1.00 96.06 86 THR A C 1
ATOM 658 O O . THR A 1 86 ? 1.973 -1.523 4.975 1.00 96.06 86 THR A O 1
ATOM 661 N N . ASP A 1 87 ? 1.646 -1.091 7.139 1.00 95.06 87 ASP A N 1
ATOM 662 C CA . ASP A 1 87 ? 3.067 -0.901 7.447 1.00 95.06 87 ASP A CA 1
ATOM 663 C C . ASP A 1 87 ? 3.877 -2.195 7.277 1.00 95.06 87 ASP A C 1
ATOM 665 O O . ASP A 1 87 ? 4.998 -2.162 6.773 1.00 95.06 87 ASP A O 1
ATOM 669 N N . GLU A 1 88 ? 3.285 -3.346 7.600 1.00 95.00 88 GLU A N 1
ATOM 670 C CA . GLU A 1 88 ? 3.860 -4.658 7.296 1.00 95.00 88 GLU A CA 1
ATOM 671 C C . GLU A 1 88 ? 4.130 -4.833 5.792 1.00 95.00 88 GLU A C 1
ATOM 673 O O . GLU A 1 88 ? 5.209 -5.285 5.410 1.00 95.00 88 GLU A O 1
ATOM 678 N N . PHE A 1 89 ? 3.187 -4.435 4.927 1.00 95.56 89 PHE A N 1
ATOM 679 C CA . PHE A 1 89 ? 3.385 -4.459 3.477 1.00 95.56 89 PHE A CA 1
ATOM 680 C C . PHE A 1 89 ? 4.561 -3.571 3.071 1.00 95.56 89 PHE A C 1
ATOM 682 O O . PHE A 1 89 ? 5.458 -4.047 2.381 1.00 95.56 89 PHE A O 1
ATOM 689 N N . VAL A 1 90 ? 4.584 -2.316 3.533 1.00 96.00 90 VAL A N 1
ATOM 690 C CA . VAL A 1 90 ? 5.651 -1.347 3.231 1.00 96.00 90 VAL A CA 1
ATOM 691 C C . VAL A 1 90 ? 7.025 -1.914 3.587 1.00 96.00 90 VAL A C 1
ATOM 693 O O . VAL A 1 90 ? 7.930 -1.879 2.755 1.00 96.00 90 VAL A O 1
ATOM 696 N N . ASN A 1 91 ? 7.157 -2.510 4.775 1.00 94.62 91 ASN A N 1
ATOM 697 C CA . ASN A 1 91 ? 8.391 -3.156 5.216 1.00 94.62 91 ASN A CA 1
ATOM 698 C C . ASN A 1 91 ? 8.745 -4.365 4.339 1.00 94.62 91 ASN A C 1
ATOM 700 O O . ASN A 1 91 ? 9.888 -4.502 3.907 1.00 94.62 91 ASN A O 1
ATOM 704 N N . ARG A 1 92 ? 7.765 -5.221 4.027 1.00 93.88 92 ARG A N 1
ATOM 705 C CA . ARG A 1 92 ? 7.960 -6.436 3.221 1.00 93.88 92 ARG A CA 1
ATOM 706 C C . ARG A 1 92 ? 8.446 -6.138 1.804 1.00 93.88 92 ARG A C 1
ATOM 708 O O . ARG A 1 92 ? 9.253 -6.894 1.272 1.00 93.88 92 ARG A O 1
ATOM 715 N N . VAL A 1 93 ? 7.963 -5.059 1.189 1.00 94.12 93 VAL A N 1
ATOM 716 C CA . VAL A 1 93 ? 8.384 -4.638 -0.159 1.00 94.12 93 VAL A CA 1
ATOM 717 C C . VAL A 1 93 ? 9.494 -3.580 -0.151 1.00 94.12 93 VAL A C 1
ATOM 719 O O . VAL A 1 93 ? 9.853 -3.071 -1.212 1.00 94.12 93 VAL A O 1
ATOM 722 N N . ALA A 1 94 ? 10.064 -3.291 1.025 1.00 94.25 94 ALA A N 1
ATOM 723 C CA . ALA A 1 94 ? 11.139 -2.323 1.239 1.00 94.25 94 ALA A CA 1
ATOM 724 C C . ALA A 1 94 ? 10.833 -0.922 0.672 1.00 94.25 94 ALA A C 1
ATOM 726 O O . ALA A 1 94 ? 11.709 -0.256 0.124 1.00 94.25 94 ALA A O 1
ATOM 727 N N . LEU A 1 95 ? 9.581 -0.472 0.781 1.00 93.69 95 LEU A N 1
ATOM 728 C CA . LEU A 1 95 ? 9.189 0.880 0.384 1.00 93.69 95 LEU A CA 1
ATOM 729 C C . LEU A 1 95 ? 9.545 1.889 1.480 1.00 93.69 95 LEU A C 1
ATOM 731 O O . LEU A 1 95 ? 9.412 1.609 2.670 1.00 93.69 95 LEU A O 1
ATOM 735 N N . THR A 1 96 ? 9.908 3.103 1.069 1.00 94.50 96 THR A N 1
ATOM 736 C CA . THR A 1 96 ? 10.126 4.233 1.980 1.00 94.50 96 THR A CA 1
ATOM 737 C C . THR A 1 96 ? 8.931 5.187 1.890 1.00 94.50 96 THR A C 1
ATOM 739 O O . THR A 1 96 ? 8.826 5.921 0.906 1.00 94.50 96 THR A O 1
ATOM 742 N N . PRO A 1 97 ? 8.003 5.182 2.864 1.00 95.19 97 PRO A N 1
ATOM 743 C CA . PRO A 1 97 ? 6.819 6.031 2.820 1.00 95.19 97 PRO A CA 1
ATOM 744 C C . PRO A 1 97 ? 7.144 7.487 3.185 1.00 95.19 97 PRO A C 1
ATOM 746 O O . PRO A 1 97 ? 8.028 7.758 4.002 1.00 95.19 97 PRO A O 1
ATOM 749 N N . VAL A 1 98 ? 6.367 8.427 2.645 1.00 97.50 98 VAL A N 1
ATOM 750 C CA . VAL A 1 98 ? 6.377 9.834 3.065 1.00 97.50 98 VAL A CA 1
ATOM 751 C C 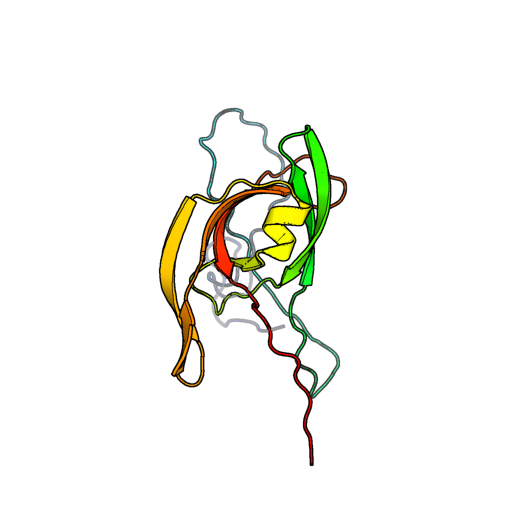. VAL A 1 98 ? 5.525 9.965 4.321 1.00 97.50 98 VAL A C 1
ATOM 753 O O . VAL A 1 98 ? 4.304 9.823 4.274 1.00 97.50 98 VAL A O 1
ATOM 756 N N . ARG A 1 99 ? 6.167 10.224 5.460 1.00 96.62 99 ARG A N 1
ATOM 757 C CA . ARG A 1 99 ? 5.510 10.232 6.773 1.00 96.62 99 ARG A CA 1
ATOM 758 C C . ARG A 1 99 ? 4.646 11.473 6.968 1.00 96.62 99 ARG A C 1
ATOM 760 O O . ARG A 1 99 ? 5.144 12.589 6.893 1.00 96.62 99 ARG A O 1
ATOM 767 N N . HIS A 1 100 ? 3.373 11.258 7.267 1.00 94.75 100 HIS A N 1
ATOM 768 C CA . HIS A 1 100 ? 2.425 12.268 7.734 1.00 94.75 100 HIS A CA 1
ATOM 769 C C . HIS A 1 100 ? 1.183 11.565 8.288 1.00 94.75 100 HIS A C 1
ATOM 771 O O . HIS A 1 100 ? 0.976 10.379 8.038 1.00 94.75 100 HIS A O 1
ATOM 777 N N . ALA A 1 101 ? 0.371 12.293 9.048 1.00 94.38 101 ALA A N 1
ATOM 778 C CA . ALA A 1 101 ? -0.860 11.775 9.624 1.00 94.38 101 ALA A CA 1
ATOM 779 C C . ALA A 1 101 ? -2.074 12.333 8.878 1.00 94.38 101 ALA A C 1
ATOM 781 O O . ALA A 1 101 ? -2.237 13.546 8.757 1.00 94.38 101 ALA A O 1
ATOM 782 N N . THR A 1 102 ? -2.947 11.444 8.416 1.00 94.00 102 THR A N 1
ATOM 783 C CA . THR A 1 102 ? -4.243 11.786 7.823 1.00 94.00 102 THR A CA 1
ATOM 784 C C . THR A 1 102 ? -5.319 10.934 8.478 1.00 94.00 102 THR A C 1
ATOM 786 O O . THR A 1 102 ? -5.138 9.728 8.652 1.00 94.00 102 THR A O 1
ATOM 789 N N . ALA A 1 103 ? -6.429 11.555 8.871 1.00 93.25 103 ALA A N 1
ATOM 790 C CA . ALA A 1 103 ? -7.581 10.831 9.390 1.00 93.25 103 ALA A CA 1
ATOM 791 C C . ALA A 1 103 ? -8.352 10.182 8.233 1.00 93.25 103 ALA A C 1
ATOM 793 O O . ALA A 1 103 ? -8.712 10.848 7.265 1.00 93.25 103 ALA A O 1
ATOM 794 N N . VAL A 1 104 ? -8.616 8.886 8.354 1.00 91.56 104 VAL A N 1
ATOM 795 C CA . VAL A 1 104 ? -9.424 8.096 7.423 1.00 91.56 104 VAL A CA 1
ATOM 796 C C . VAL A 1 104 ? -10.654 7.635 8.182 1.00 91.56 104 VAL A C 1
ATOM 798 O O . VAL A 1 104 ? -10.520 7.007 9.232 1.00 91.56 104 VAL A O 1
ATOM 801 N N . THR A 1 105 ? -11.838 7.948 7.664 1.00 89.56 105 THR A N 1
ATOM 802 C CA . THR A 1 105 ? -13.114 7.566 8.280 1.00 89.56 105 THR A CA 1
ATOM 803 C C . THR A 1 105 ? -13.790 6.521 7.409 1.00 89.56 105 THR A C 1
ATOM 805 O O . THR A 1 105 ? -14.028 6.764 6.230 1.00 89.56 105 THR A O 1
ATOM 808 N N . GLY A 1 106 ? -14.078 5.357 7.984 1.00 84.88 106 GLY A N 1
ATOM 809 C CA . GLY A 1 106 ? -14.819 4.287 7.323 1.00 84.88 106 GLY A CA 1
ATOM 810 C C . GLY A 1 106 ? -16.296 4.243 7.718 1.00 84.88 106 GLY A C 1
ATOM 811 O O . GLY A 1 106 ? -16.795 5.061 8.498 1.00 84.88 106 GLY A O 1
ATOM 812 N N . ILE A 1 107 ? -16.991 3.223 7.214 1.00 80.06 107 ILE A N 1
ATOM 813 C CA . ILE A 1 107 ? -18.376 2.915 7.591 1.00 80.06 107 ILE A CA 1
ATOM 814 C C . ILE A 1 107 ? -18.470 2.720 9.114 1.00 80.06 107 ILE A C 1
ATOM 816 O O . ILE A 1 107 ? -17.605 2.099 9.733 1.00 80.06 107 ILE A O 1
ATOM 820 N N . GLY A 1 108 ? -19.526 3.269 9.723 1.00 80.31 108 GLY A N 1
ATOM 821 C CA . GLY A 1 108 ? -19.730 3.220 11.174 1.00 80.31 108 GLY A CA 1
ATOM 822 C C . GLY A 1 108 ? -18.913 4.249 11.962 1.00 80.31 108 GLY A C 1
ATOM 823 O O . GLY A 1 108 ? -18.735 4.075 13.163 1.00 80.31 108 GLY A O 1
ATOM 824 N N . HIS A 1 109 ? -18.410 5.301 11.300 1.00 80.62 109 HIS A N 1
ATOM 825 C CA . HIS A 1 109 ? -17.616 6.372 11.919 1.00 80.62 109 HIS A CA 1
ATOM 826 C C . HIS A 1 109 ? -16.331 5.862 12.597 1.00 80.62 109 HIS A C 1
ATOM 828 O O . HIS A 1 109 ? -15.827 6.430 13.565 1.00 80.62 109 HIS A O 1
ATOM 834 N N . LEU A 1 110 ? -15.797 4.752 12.083 1.00 81.00 110 LEU A N 1
ATOM 835 C CA . LEU A 1 110 ? -14.531 4.203 12.536 1.00 81.00 110 LEU A CA 1
ATOM 836 C C . LEU A 1 110 ? -13.396 5.009 11.913 1.00 81.00 110 LEU A C 1
ATOM 838 O O . LEU A 1 110 ? -13.125 4.893 10.717 1.00 81.00 110 LEU A O 1
ATOM 842 N N . THR A 1 111 ? -12.727 5.802 12.741 1.00 85.81 111 THR A N 1
ATOM 843 C CA . THR A 1 111 ? -11.588 6.617 12.318 1.00 85.81 111 THR A CA 1
ATOM 844 C C . THR A 1 111 ? -10.275 5.886 12.577 1.00 85.81 111 THR A C 1
ATOM 846 O O . THR A 1 111 ? -10.082 5.252 13.615 1.00 85.81 111 THR A O 1
ATOM 849 N N . SER A 1 112 ? -9.354 5.954 11.622 1.00 89.69 112 SER A N 1
ATOM 850 C CA . SER A 1 112 ? -7.967 5.507 11.763 1.00 89.69 112 SER A CA 1
ATOM 851 C C . SER A 1 112 ? -7.021 6.582 11.250 1.00 89.69 112 SER A C 1
ATOM 853 O O . SER A 1 112 ? -7.338 7.295 10.302 1.00 89.69 112 SER A O 1
ATOM 855 N N . THR A 1 113 ? -5.848 6.693 11.867 1.00 94.31 113 THR A N 1
ATOM 856 C CA . THR A 1 113 ? -4.824 7.658 11.455 1.00 94.31 113 THR A CA 1
ATOM 857 C C . THR A 1 113 ? -3.763 6.958 10.617 1.00 94.31 113 THR A C 1
ATOM 859 O O . THR A 1 113 ? -3.222 5.925 11.022 1.00 94.31 113 THR A O 1
ATOM 862 N N . THR A 1 114 ? -3.457 7.514 9.448 1.00 95.75 114 THR A N 1
ATOM 863 C CA . THR A 1 114 ? -2.395 7.010 8.572 1.00 95.75 114 THR A CA 1
ATOM 864 C C . THR A 1 114 ? -1.012 7.319 9.147 1.00 95.75 114 THR A C 1
ATOM 866 O O . THR A 1 114 ? -0.825 8.263 9.914 1.00 95.75 114 THR A O 1
ATOM 869 N N . LYS A 1 115 ? -0.022 6.503 8.779 1.00 96.25 115 LYS A N 1
ATOM 870 C CA . LYS A 1 115 ? 1.404 6.714 9.081 1.00 96.25 115 LYS A CA 1
ATOM 871 C C . LYS A 1 115 ? 2.131 7.485 7.972 1.00 96.25 115 LYS A C 1
ATOM 873 O O . LYS A 1 115 ? 3.306 7.823 8.125 1.00 96.25 115 LYS A O 1
ATOM 878 N N . GLY A 1 116 ? 1.458 7.715 6.847 1.00 97.12 116 GLY A N 1
ATOM 879 C CA . GLY A 1 116 ? 1.986 8.405 5.680 1.00 97.12 116 GLY A CA 1
ATOM 880 C C . GLY A 1 116 ? 1.381 7.881 4.387 1.00 97.12 116 GLY A C 1
ATOM 881 O O . GLY A 1 116 ? 0.359 7.189 4.403 1.00 97.12 116 GLY A O 1
ATOM 882 N N . THR A 1 117 ? 2.059 8.161 3.279 1.00 97.75 117 THR A N 1
ATOM 883 C CA . THR A 1 117 ? 1.740 7.608 1.959 1.00 97.75 117 THR A CA 1
ATOM 884 C C . THR A 1 117 ? 2.904 6.813 1.387 1.00 97.75 117 THR A C 1
ATOM 886 O O . THR A 1 117 ? 4.072 7.084 1.669 1.00 97.75 117 THR A O 1
ATOM 889 N N . ALA A 1 118 ? 2.586 5.816 0.571 1.00 97.00 118 ALA A N 1
ATOM 890 C CA . ALA A 1 118 ? 3.546 5.029 -0.182 1.00 97.00 118 ALA A CA 1
ATOM 891 C C . ALA A 1 118 ? 3.112 4.965 -1.646 1.00 97.00 118 ALA A C 1
ATOM 893 O O . ALA A 1 118 ? 1.948 4.677 -1.940 1.00 97.00 118 ALA A O 1
ATOM 894 N N . ARG A 1 119 ? 4.070 5.199 -2.548 1.00 96.62 119 ARG A N 1
ATOM 895 C CA . ARG A 1 119 ? 3.886 5.067 -3.992 1.00 96.62 119 ARG A CA 1
ATOM 896 C C . ARG A 1 119 ? 4.644 3.853 -4.506 1.00 96.62 119 ARG A C 1
ATOM 898 O O . ARG A 1 119 ? 5.830 3.707 -4.211 1.00 96.62 119 ARG A O 1
ATOM 905 N N . PHE A 1 120 ? 3.986 3.001 -5.285 1.00 95.94 120 PHE A N 1
ATOM 906 C CA . PHE A 1 120 ? 4.598 1.793 -5.842 1.00 95.94 120 PHE A CA 1
ATOM 907 C C . PHE A 1 120 ? 4.013 1.412 -7.203 1.00 95.94 120 PHE A C 1
ATOM 909 O O . PHE A 1 120 ? 3.002 1.961 -7.639 1.00 95.94 120 PHE A O 1
ATOM 916 N N . VAL A 1 121 ? 4.672 0.469 -7.880 1.00 96.25 121 VAL A N 1
ATOM 917 C CA . VAL A 1 121 ? 4.224 -0.070 -9.168 1.00 96.25 121 VAL A CA 1
ATOM 918 C C . VAL A 1 121 ? 3.619 -1.454 -8.968 1.00 96.25 121 VAL A C 1
ATOM 920 O O . VAL A 1 121 ? 4.268 -2.362 -8.447 1.00 96.25 121 VAL A O 1
ATOM 923 N N . LEU A 1 122 ? 2.382 -1.604 -9.424 1.00 96.12 122 LEU A N 1
ATOM 924 C CA . LEU A 1 122 ? 1.619 -2.840 -9.470 1.00 96.12 122 LEU A CA 1
ATOM 925 C C . LEU A 1 122 ? 1.636 -3.414 -10.891 1.00 96.12 122 LEU A C 1
ATOM 927 O O . LEU A 1 122 ? 1.454 -2.704 -11.883 1.00 96.12 122 LEU A O 1
ATOM 931 N N . LEU A 1 123 ? 1.827 -4.726 -10.974 1.00 95.62 123 LEU A N 1
ATOM 932 C CA . LEU A 1 123 ? 1.839 -5.526 -12.190 1.00 95.62 123 LEU A CA 1
ATOM 933 C C . LEU A 1 123 ? 0.812 -6.662 -12.078 1.00 95.62 123 LEU A C 1
ATOM 935 O O . LEU A 1 123 ? 0.622 -7.223 -10.992 1.00 95.62 123 LEU A O 1
ATOM 939 N N . PRO A 1 124 ? 0.199 -7.093 -13.193 1.00 94.44 124 PRO A N 1
ATOM 940 C CA . PRO A 1 124 ? -0.484 -8.374 -13.219 1.00 94.44 124 PRO A CA 1
ATOM 941 C C . PRO A 1 124 ? 0.508 -9.497 -12.912 1.00 94.44 124 PRO A C 1
ATOM 943 O O . PRO A 1 124 ? 1.656 -9.466 -13.370 1.00 94.44 124 PRO A O 1
ATOM 946 N N . ARG A 1 125 ? 0.041 -10.517 -12.189 1.00 94.88 125 ARG A N 1
ATOM 947 C CA . ARG A 1 125 ? 0.854 -11.685 -11.846 1.00 94.88 125 ARG A CA 1
ATOM 948 C C . ARG A 1 125 ? 1.517 -12.285 -13.087 1.00 94.88 125 ARG A C 1
ATOM 950 O O . ARG A 1 125 ? 0.847 -12.534 -14.092 1.00 94.88 125 ARG A O 1
ATOM 957 N N . ASN A 1 126 ? 2.817 -12.557 -12.998 1.00 91.25 126 ASN A N 1
ATOM 958 C CA . ASN A 1 126 ? 3.623 -13.165 -14.065 1.00 91.25 126 ASN A CA 1
ATOM 959 C C . ASN A 1 126 ? 3.650 -12.359 -15.378 1.00 91.25 126 ASN A C 1
ATOM 961 O O . ASN A 1 126 ? 3.974 -12.905 -16.432 1.00 91.25 126 ASN A O 1
ATOM 965 N N . ARG A 1 127 ? 3.329 -11.060 -15.344 1.00 92.06 127 ARG A N 1
ATOM 966 C CA . ARG A 1 127 ? 3.448 -10.156 -16.496 1.00 92.06 127 ARG A CA 1
ATOM 967 C C . ARG A 1 127 ? 4.322 -8.954 -16.152 1.00 92.06 127 ARG A C 1
ATOM 969 O O . ARG A 1 127 ? 4.617 -8.669 -14.991 1.00 92.06 127 ARG A O 1
ATOM 976 N N . THR A 1 128 ? 4.824 -8.284 -17.181 1.00 89.94 128 THR A N 1
ATOM 977 C CA . THR A 1 128 ? 5.631 -7.054 -17.067 1.00 89.94 128 THR A CA 1
ATOM 978 C C . THR A 1 128 ? 4.837 -5.801 -17.434 1.00 89.94 128 THR A C 1
ATOM 980 O O . THR A 1 128 ? 5.314 -4.689 -17.216 1.00 89.94 128 THR A O 1
ATOM 983 N N . SER A 1 129 ? 3.624 -5.974 -17.964 1.00 91.44 129 SER A N 1
ATOM 984 C CA . SER A 1 129 ? 2.708 -4.902 -18.340 1.00 91.44 129 SER A CA 1
ATOM 985 C C . SER A 1 129 ? 1.237 -5.3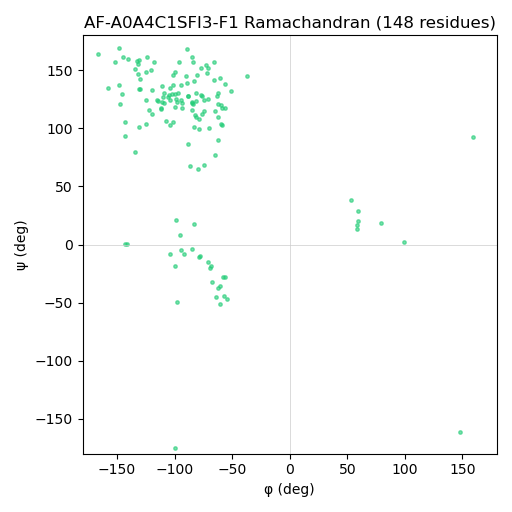64 -18.248 1.00 91.44 129 SER A C 1
ATOM 987 O O . SER A 1 129 ? 0.968 -6.570 -18.332 1.00 91.44 129 SER A O 1
ATOM 989 N N . PRO A 1 130 ? 0.273 -4.432 -18.092 1.00 93.06 130 PRO A N 1
ATOM 990 C CA . PRO A 1 130 ? 0.471 -3.000 -17.831 1.00 93.06 130 PRO A CA 1
ATOM 991 C C . PRO A 1 130 ? 1.113 -2.727 -16.462 1.00 93.06 130 PRO A C 1
ATOM 993 O O . PRO A 1 130 ? 1.034 -3.555 -15.561 1.00 93.06 130 PRO A O 1
ATOM 996 N N . LYS A 1 131 ? 1.754 -1.563 -16.327 1.00 93.62 131 LYS A N 1
ATOM 997 C CA . LYS A 1 131 ? 2.265 -1.055 -15.049 1.00 93.62 131 LYS A CA 1
ATOM 998 C C . LYS A 1 131 ? 1.268 -0.051 -14.494 1.00 93.62 131 LYS A C 1
ATOM 1000 O O . LYS A 1 131 ? 0.930 0.899 -15.195 1.00 93.62 131 LYS A O 1
ATOM 1005 N N . LEU A 1 132 ? 0.811 -0.258 -13.268 1.00 94.94 132 LEU A N 1
ATOM 1006 C CA . LEU A 1 132 ? -0.079 0.667 -12.579 1.00 94.94 132 LEU A CA 1
ATOM 1007 C C . LEU A 1 132 ? 0.703 1.336 -11.456 1.00 94.94 132 LEU A C 1
ATOM 1009 O O . LEU A 1 132 ? 1.240 0.652 -10.590 1.00 94.94 132 LEU A O 1
ATOM 1013 N N . ILE A 1 133 ? 0.787 2.662 -11.480 1.00 95.94 133 ILE A N 1
ATOM 1014 C CA . ILE A 1 133 ? 1.359 3.429 -10.373 1.00 95.94 133 ILE A CA 1
ATOM 1015 C C . ILE A 1 133 ? 0.237 3.654 -9.366 1.00 95.94 133 ILE A C 1
ATOM 1017 O O . ILE A 1 133 ? -0.806 4.193 -9.725 1.00 95.94 133 ILE A O 1
ATOM 1021 N N . ILE A 1 134 ? 0.452 3.214 -8.131 1.00 96.56 134 ILE A N 1
ATOM 1022 C CA . ILE A 1 134 ? -0.523 3.313 -7.049 1.00 96.56 134 ILE A CA 1
ATOM 1023 C C . ILE A 1 134 ? 0.025 4.257 -5.989 1.00 96.56 134 ILE A C 1
ATOM 1025 O O . ILE A 1 134 ? 1.105 4.012 -5.446 1.00 96.56 134 ILE A O 1
ATOM 1029 N N . ASP A 1 135 ? -0.744 5.297 -5.680 1.00 96.69 135 ASP A N 1
ATOM 1030 C CA . ASP A 1 135 ? -0.567 6.119 -4.488 1.00 96.69 135 ASP A CA 1
ATOM 1031 C C . ASP A 1 135 ? -1.492 5.584 -3.394 1.00 96.69 135 ASP A C 1
ATOM 1033 O O . ASP A 1 135 ? -2.696 5.420 -3.595 1.00 96.69 135 ASP A O 1
ATOM 1037 N N . SER A 1 136 ? -0.919 5.255 -2.239 1.00 96.69 136 SER A N 1
ATOM 1038 C CA . SER A 1 136 ? -1.644 4.601 -1.152 1.00 96.69 136 SER A CA 1
ATOM 1039 C C . SER A 1 136 ? -1.351 5.236 0.195 1.00 96.69 136 SER A C 1
ATOM 1041 O O . SER A 1 136 ? -0.251 5.739 0.432 1.00 96.69 136 SER A O 1
ATOM 1043 N N . TYR A 1 137 ? -2.316 5.158 1.102 1.00 97.56 137 TYR A N 1
ATOM 1044 C CA . TYR A 1 137 ? -2.136 5.506 2.503 1.00 97.56 137 TYR A CA 1
ATOM 1045 C C . TYR A 1 137 ? -1.668 4.298 3.312 1.00 97.56 137 TYR A C 1
ATOM 1047 O O . TYR A 1 137 ? -2.171 3.185 3.153 1.00 97.56 137 TYR A O 1
ATOM 1055 N N . VAL A 1 138 ? -0.724 4.528 4.221 1.00 97.44 138 VAL A N 1
ATOM 1056 C CA . VAL A 1 138 ? -0.168 3.486 5.088 1.00 97.44 138 VAL A CA 1
ATOM 1057 C C . VAL A 1 138 ? -0.930 3.463 6.409 1.00 97.44 138 VAL A C 1
ATOM 1059 O O . VAL A 1 138 ? -0.950 4.456 7.134 1.00 97.44 138 VAL A O 1
ATOM 1062 N N . LEU A 1 139 ? -1.522 2.324 6.752 1.00 95.50 139 LEU A N 1
ATOM 1063 C CA . LEU A 1 139 ? -2.226 2.079 8.014 1.00 95.50 139 LEU A CA 1
ATOM 1064 C C . LEU A 1 139 ? -1.532 0.962 8.804 1.00 95.50 139 LEU A C 1
ATOM 1066 O O . LEU A 1 139 ? -0.861 0.115 8.230 1.00 95.50 139 LEU A O 1
ATOM 1070 N N . SER A 1 140 ? -1.718 0.905 10.125 1.00 92.25 140 SER A N 1
ATOM 1071 C CA . SER A 1 140 ? -1.263 -0.264 10.907 1.00 92.25 140 SER A CA 1
ATOM 1072 C C . SER A 1 140 ? -2.066 -1.526 10.569 1.00 92.25 140 SER A C 1
ATOM 1074 O O . SER A 1 140 ? -1.574 -2.643 10.663 1.00 92.25 140 SER A O 1
ATOM 1076 N N . LYS A 1 141 ? -3.350 -1.358 10.231 1.00 88.81 141 LYS A N 1
ATOM 1077 C CA . LYS A 1 141 ? -4.284 -2.449 9.947 1.00 88.81 141 LYS A CA 1
ATOM 1078 C C . LYS A 1 141 ? -5.429 -1.918 9.087 1.00 88.81 141 LYS A C 1
ATOM 1080 O O . LYS A 1 141 ? -5.949 -0.850 9.386 1.00 88.81 141 LYS A O 1
ATOM 1085 N N . ILE A 1 142 ? -5.807 -2.656 8.042 1.00 86.56 142 ILE A N 1
ATOM 1086 C CA . ILE A 1 142 ? -6.909 -2.285 7.131 1.00 86.56 142 ILE A CA 1
ATOM 1087 C C . ILE A 1 142 ? -8.193 -3.022 7.521 1.00 86.56 142 ILE A C 1
ATOM 1089 O O . ILE A 1 142 ? -9.237 -2.411 7.709 1.00 86.56 142 ILE A O 1
ATOM 1093 N N . ILE A 1 143 ? -8.107 -4.341 7.701 1.00 77.75 143 ILE A N 1
ATOM 1094 C CA . ILE A 1 143 ? -9.241 -5.194 8.064 1.00 77.75 143 ILE A CA 1
ATOM 1095 C C . ILE A 1 143 ? -9.027 -5.673 9.501 1.00 77.75 143 ILE A C 1
ATOM 1097 O O . ILE A 1 143 ? -7.961 -6.196 9.838 1.00 77.75 143 ILE A O 1
ATOM 1101 N N . ARG A 1 144 ? -10.016 -5.473 10.378 1.00 69.12 144 ARG A N 1
ATOM 1102 C CA . ARG A 1 144 ? -10.014 -6.066 11.727 1.00 69.12 144 ARG A CA 1
ATOM 1103 C C . ARG A 1 144 ? -10.247 -7.576 11.612 1.00 69.12 144 ARG A C 1
ATOM 1105 O O . ARG A 1 144 ? -10.899 -8.020 10.676 1.00 69.12 144 ARG A O 1
ATOM 1112 N N . ASN A 1 145 ? -9.744 -8.367 12.563 1.00 63.19 145 ASN A N 1
ATOM 1113 C CA . ASN A 1 145 ? -10.200 -9.757 12.643 1.00 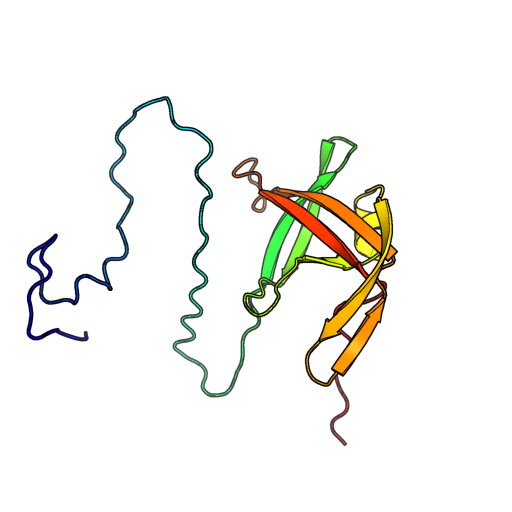63.19 145 ASN A CA 1
ATOM 1114 C C . ASN A 1 145 ? -11.687 -9.710 12.995 1.00 63.19 145 ASN A C 1
ATOM 1116 O O . ASN A 1 145 ? -12.031 -9.205 14.058 1.00 63.19 145 ASN A O 1
ATOM 1120 N N . ILE A 1 146 ? -12.544 -10.172 12.092 1.00 58.38 146 ILE A N 1
ATOM 1121 C CA . ILE A 1 146 ? -13.959 -10.414 12.369 1.00 58.38 146 ILE A CA 1
ATOM 1122 C C . ILE A 1 146 ? -14.081 -11.936 12.401 1.00 58.38 146 ILE A C 1
ATOM 1124 O O . ILE A 1 146 ? -13.875 -12.571 11.364 1.00 58.38 146 ILE A O 1
ATOM 1128 N N . PRO A 1 147 ? -14.247 -12.519 13.601 1.00 50.22 147 PRO A N 1
ATOM 1129 C CA . PRO A 1 147 ? -15.596 -12.942 13.993 1.00 50.22 147 PRO A CA 1
ATOM 1130 C C . PRO A 1 147 ? -15.890 -12.867 15.507 1.00 50.22 147 PRO A C 1
ATOM 1132 O O . PRO A 1 147 ? -15.103 -13.361 16.303 1.00 50.22 147 PRO A O 1
ATOM 1135 N N . GLU A 1 148 ? -17.079 -12.383 15.887 1.00 45.66 148 GLU A N 1
ATOM 1136 C CA . GLU A 1 148 ? -17.783 -12.824 17.107 1.00 45.66 148 GLU A CA 1
ATOM 1137 C C . GLU A 1 148 ? -19.294 -12.877 16.826 1.00 45.66 148 GLU A C 1
ATOM 1139 O O . GLU A 1 148 ? -20.010 -11.882 16.921 1.00 45.66 148 GLU A O 1
ATOM 1144 N N . THR A 1 149 ? -19.782 -14.052 16.432 1.00 51.06 149 THR A N 1
ATOM 1145 C CA . THR A 1 149 ? -21.169 -14.454 16.697 1.00 51.06 149 THR A CA 1
ATOM 1146 C C . THR A 1 149 ? -21.208 -15.028 18.106 1.00 51.06 149 THR A C 1
ATOM 1148 O O . THR A 1 149 ? -20.484 -15.983 18.387 1.00 51.06 149 THR A O 1
ATOM 1151 N N . LYS A 1 150 ? -22.022 -14.418 18.969 1.00 42.91 150 LYS A N 1
ATOM 1152 C CA . LYS A 1 150 ? -22.448 -15.001 20.243 1.00 42.91 150 LYS A CA 1
ATOM 1153 C C . LYS A 1 150 ? -23.424 -16.149 19.997 1.00 42.91 150 LYS A C 1
ATOM 1155 O O . LYS A 1 150 ? -24.205 -16.032 19.025 1.00 42.91 150 LYS A O 1
#

Mean predicted aligned error: 14.37 Å

Solvent-accessible surface area (backbone atoms only — not comparable to full-atom values): 10002 Å² total; per-residue (Å²): 135,84,67,43,97,50,60,14,88,89,76,66,44,57,32,58,66,88,73,66,75,79,81,85,79,74,94,73,94,76,95,80,76,77,91,70,84,81,79,81,84,87,77,87,79,83,84,82,62,94,90,67,88,80,79,53,71,45,66,32,25,31,60,26,88,86,77,46,74,48,80,44,80,42,78,64,61,89,89,51,98,68,46,75,43,34,50,68,53,34,60,76,50,63,55,82,57,54,74,46,78,48,85,44,73,47,85,90,76,46,71,47,65,28,63,18,36,40,76,49,41,40,23,47,59,100,46,88,58,68,75,41,81,44,70,25,39,26,24,88,66,87,76,77,91,82,85,84,84,132

Radius of gyration: 20.57 Å; Cα contacts (8 Å, |Δi|>4): 201; chains: 1; bounding box: 54×32×56 Å